Protein AF-A0A1G8QP72-F1 (afdb_monomer_lite)

Organism: NCBI:txid490829

Structure (mmCIF, N/CA/C/O backbone):
data_AF-A0A1G8QP72-F1
#
_entry.id   AF-A0A1G8QP72-F1
#
loop_
_atom_site.group_PDB
_atom_site.id
_atom_site.type_symbol
_atom_site.label_atom_id
_atom_site.label_alt_id
_atom_site.label_comp_id
_atom_site.label_asym_id
_atom_site.label_entity_id
_atom_site.label_seq_id
_atom_site.pdbx_PDB_ins_code
_atom_site.Cartn_x
_atom_site.Cartn_y
_atom_site.Cartn_z
_atom_site.occupancy
_atom_site.B_iso_or_equiv
_atom_site.auth_seq_id
_atom_site.auth_comp_id
_atom_site.auth_asym_id
_atom_site.auth_atom_id
_atom_si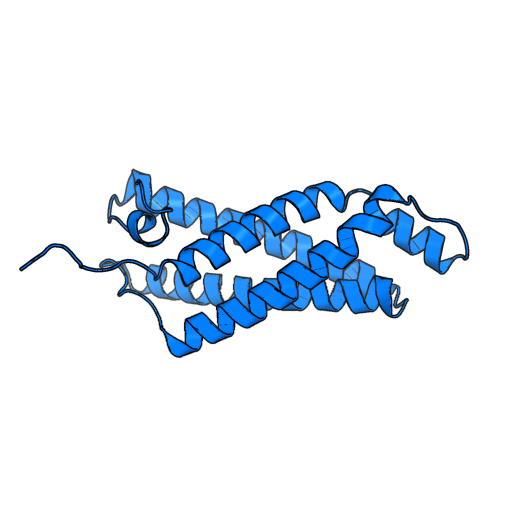te.pdbx_PDB_model_num
ATOM 1 N N . MET A 1 1 ? -20.040 7.796 32.291 1.00 39.28 1 MET A N 1
ATOM 2 C CA . MET A 1 1 ? -18.764 7.528 31.592 1.00 39.28 1 MET A CA 1
ATOM 3 C C . MET A 1 1 ? -18.986 7.891 30.136 1.00 39.28 1 MET A C 1
ATOM 5 O O . MET A 1 1 ? -19.910 7.345 29.547 1.00 39.28 1 MET A O 1
ATOM 9 N N . SER A 1 2 ? -18.280 8.897 29.614 1.00 37.59 2 SER A N 1
ATOM 10 C CA . SER A 1 2 ? -18.415 9.328 28.218 1.00 37.59 2 SER A CA 1
ATOM 11 C C . SER A 1 2 ? -18.098 8.160 27.281 1.00 37.59 2 SER A C 1
ATOM 13 O O . SER A 1 2 ? -17.205 7.361 27.559 1.00 37.59 2 SER A O 1
ATOM 15 N N . GLN A 1 3 ? -18.850 8.033 26.189 1.00 40.59 3 GLN A N 1
ATOM 16 C CA . GLN A 1 3 ? -18.599 7.052 25.130 1.00 40.59 3 GLN A CA 1
ATOM 17 C C . GLN A 1 3 ? -17.360 7.428 24.292 1.00 40.59 3 GLN A C 1
ATOM 19 O O . GLN A 1 3 ? -17.453 7.597 23.081 1.00 40.59 3 GLN A O 1
ATOM 24 N N . ASP A 1 4 ? -16.191 7.567 24.920 1.00 48.81 4 ASP A N 1
ATOM 25 C CA . ASP A 1 4 ? -14.913 7.799 24.223 1.00 48.81 4 ASP A CA 1
ATOM 26 C C . ASP A 1 4 ? -14.217 6.482 23.815 1.00 48.81 4 ASP A C 1
ATOM 28 O O . ASP A 1 4 ? -13.022 6.433 23.522 1.00 48.81 4 ASP A O 1
ATOM 32 N N . SER A 1 5 ? -14.948 5.368 23.799 1.00 53.72 5 SER A N 1
ATOM 33 C CA . SER A 1 5 ? -14.378 4.027 23.751 1.00 53.72 5 SER A CA 1
ATOM 34 C C . SER A 1 5 ? -14.164 3.497 22.319 1.00 53.72 5 SER A C 1
ATOM 36 O O . SER A 1 5 ? -15.096 3.109 21.621 1.00 53.72 5 SER A O 1
ATOM 38 N N . VAL A 1 6 ? -12.877 3.353 21.957 1.00 75.00 6 VAL A N 1
ATOM 39 C CA . VAL A 1 6 ? -12.301 2.463 20.915 1.00 75.00 6 VAL A CA 1
ATOM 40 C C . VAL A 1 6 ? -12.190 3.012 19.472 1.00 75.00 6 VAL A C 1
ATOM 42 O O . VAL A 1 6 ? -12.624 2.364 18.525 1.00 75.00 6 VAL A O 1
ATOM 45 N N . ARG A 1 7 ? -11.517 4.153 19.237 1.00 87.19 7 ARG A N 1
ATOM 46 C CA . ARG A 1 7 ? -11.108 4.601 17.876 1.00 87.19 7 ARG A CA 1
ATOM 47 C C . ARG A 1 7 ? -9.590 4.703 17.712 1.00 87.19 7 ARG A C 1
ATOM 49 O O . ARG A 1 7 ? -8.855 4.828 18.686 1.00 87.19 7 ARG A O 1
ATOM 56 N N . TYR A 1 8 ? -9.126 4.644 16.463 1.00 92.75 8 TYR A N 1
ATOM 57 C CA . TYR A 1 8 ? -7.747 4.994 16.114 1.00 92.75 8 TYR A CA 1
ATOM 58 C C . TYR A 1 8 ? -7.504 6.499 16.287 1.00 92.75 8 TYR A C 1
ATOM 60 O O . TYR A 1 8 ? -8.437 7.297 16.173 1.00 92.75 8 TYR A O 1
ATOM 68 N N . SER A 1 9 ? -6.248 6.902 16.511 1.00 93.69 9 SER A N 1
ATOM 69 C CA . SER A 1 9 ? -5.899 8.325 16.545 1.00 93.69 9 SER A CA 1
ATOM 70 C C . SER A 1 9 ? -6.121 8.983 15.179 1.00 93.69 9 SER A C 1
ATOM 72 O O . SER A 1 9 ? -6.019 8.332 14.133 1.00 93.69 9 SER A O 1
ATOM 74 N N . SER A 1 10 ? -6.372 10.297 15.158 1.00 93.50 10 SER A N 1
ATOM 75 C CA . SER A 1 10 ? -6.552 11.051 13.906 1.00 93.50 10 SER A CA 1
ATOM 76 C C . SER A 1 10 ? -5.370 10.878 12.948 1.00 93.50 10 SER A C 1
ATOM 78 O O . SER A 1 10 ? -5.573 10.771 11.741 1.00 93.50 10 SER A O 1
ATOM 80 N N . LEU A 1 11 ? -4.146 10.771 13.480 1.00 95.06 11 LEU A N 1
ATOM 81 C CA . LEU A 1 11 ? -2.945 10.496 12.692 1.00 95.06 11 LEU A CA 1
ATOM 82 C C . LEU A 1 11 ? -2.986 9.099 12.053 1.00 95.06 11 LEU A C 1
ATOM 84 O O . LEU A 1 11 ? -2.712 8.961 10.865 1.00 95.06 11 LEU A O 1
ATOM 88 N N . GLN A 1 12 ? -3.363 8.058 12.802 1.00 96.69 12 GLN A N 1
ATOM 89 C CA . GLN A 1 12 ? -3.482 6.692 12.273 1.00 96.69 12 GLN A CA 1
ATOM 90 C C . GLN A 1 12 ? -4.556 6.579 11.181 1.00 96.69 12 GLN A C 1
ATOM 92 O O . GLN A 1 12 ? -4.360 5.850 10.200 1.00 96.69 12 GLN A O 1
ATOM 97 N N . ILE A 1 13 ? -5.664 7.311 11.340 1.00 96.44 13 ILE A N 1
ATOM 98 C CA . ILE A 1 13 ? -6.747 7.413 10.354 1.00 96.44 13 ILE A CA 1
ATOM 99 C C . ILE A 1 13 ? -6.256 8.149 9.102 1.00 96.44 13 ILE A C 1
ATOM 101 O O . ILE A 1 13 ? -6.401 7.629 7.997 1.00 96.44 13 ILE A O 1
ATOM 105 N N . ALA A 1 14 ? -5.625 9.316 9.258 1.00 97.06 14 ALA A N 1
ATOM 106 C CA . ALA A 1 14 ? -5.096 10.094 8.139 1.00 97.06 14 ALA A CA 1
ATOM 107 C C . ALA A 1 14 ? -4.048 9.304 7.341 1.00 97.06 14 ALA A C 1
ATOM 109 O O . ALA A 1 14 ? -4.142 9.226 6.119 1.00 97.06 14 ALA A O 1
ATOM 110 N N . LEU A 1 15 ? -3.109 8.638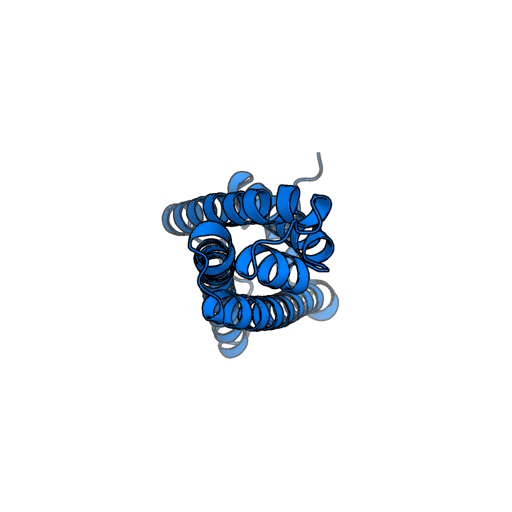 8.022 1.00 97.88 15 LEU A N 1
ATOM 111 C CA . LEU A 1 15 ? -2.118 7.772 7.378 1.00 97.88 15 LEU A CA 1
ATOM 112 C C . LEU A 1 15 ? -2.776 6.602 6.640 1.00 97.88 15 LEU A C 1
ATOM 114 O O . LEU A 1 15 ? -2.326 6.248 5.557 1.00 97.88 15 LEU A O 1
ATOM 118 N N . HIS A 1 16 ? -3.831 5.996 7.199 1.00 98.00 16 HIS A N 1
ATOM 119 C CA . HIS A 1 16 ? -4.543 4.894 6.540 1.00 98.00 16 HIS A CA 1
ATOM 120 C C . HIS A 1 16 ? -5.126 5.347 5.202 1.00 98.00 16 HIS A C 1
ATOM 122 O O . HIS A 1 16 ? -4.831 4.765 4.161 1.00 98.00 16 HIS A O 1
ATOM 128 N N . TRP A 1 17 ? -5.974 6.374 5.238 1.00 97.94 17 TRP A N 1
ATOM 129 C CA . TRP A 1 17 ? -6.683 6.843 4.052 1.00 97.94 17 TRP A CA 1
ATOM 130 C C . TRP A 1 17 ? -5.748 7.517 3.055 1.00 97.94 17 TRP A C 1
ATOM 132 O O . TRP A 1 17 ? -5.909 7.305 1.860 1.00 97.94 17 TRP A O 1
ATOM 142 N N . GLY A 1 18 ? -4.737 8.249 3.526 1.00 98.31 18 GLY A N 1
ATOM 143 C CA . GLY A 1 18 ? -3.712 8.837 2.669 1.00 98.31 18 GLY A CA 1
ATOM 144 C C . GLY A 1 18 ? -2.948 7.777 1.878 1.00 98.31 18 GLY A C 1
ATOM 145 O O . GLY A 1 18 ? -2.862 7.878 0.659 1.00 98.31 18 GLY A O 1
ATOM 146 N N . ILE A 1 19 ? -2.469 6.718 2.541 1.00 98.69 19 ILE A N 1
ATOM 147 C CA . ILE A 1 19 ? -1.788 5.606 1.859 1.00 98.69 19 ILE A CA 1
ATOM 148 C C . ILE A 1 19 ? -2.730 4.902 0.885 1.00 98.69 19 ILE A C 1
ATOM 150 O O . ILE A 1 19 ? -2.326 4.631 -0.238 1.00 98.69 19 ILE A O 1
ATOM 154 N N . PHE A 1 20 ? -3.976 4.629 1.284 1.00 98.38 20 PHE A N 1
ATOM 155 C CA . PHE A 1 20 ? -4.955 3.993 0.401 1.00 98.38 20 PHE A CA 1
ATOM 156 C C . PHE A 1 20 ? -5.209 4.817 -0.870 1.00 98.38 20 PHE A C 1
ATOM 158 O O . PHE A 1 20 ? -5.155 4.271 -1.968 1.00 98.38 20 PHE A O 1
ATOM 165 N N . LEU A 1 21 ? -5.442 6.125 -0.733 1.00 98.38 21 LEU A N 1
ATOM 166 C CA . LEU A 1 21 ? -5.696 7.012 -1.869 1.00 98.38 21 LEU A CA 1
ATOM 167 C C . LEU A 1 21 ? -4.468 7.141 -2.772 1.00 98.38 21 LEU A C 1
ATOM 169 O O . LEU A 1 21 ? -4.599 7.029 -3.988 1.00 98.38 21 LEU A O 1
ATOM 173 N N . LEU A 1 22 ? -3.277 7.318 -2.191 1.00 98.44 22 LEU A N 1
ATOM 174 C CA . LEU A 1 22 ? -2.033 7.359 -2.959 1.00 98.44 22 LEU A CA 1
ATOM 175 C C . LEU A 1 22 ? -1.792 6.041 -3.691 1.00 98.44 22 LEU A C 1
ATOM 177 O O . LEU A 1 22 ? -1.466 6.069 -4.870 1.00 98.44 22 LEU A O 1
ATOM 181 N N . PHE A 1 23 ? -1.991 4.899 -3.031 1.00 98.56 23 PHE A N 1
ATOM 182 C CA . PHE A 1 23 ? -1.857 3.587 -3.659 1.00 98.56 23 PHE A CA 1
ATOM 183 C C . PHE A 1 23 ? -2.841 3.420 -4.819 1.00 98.56 23 PHE A C 1
ATOM 185 O O . PHE A 1 23 ? -2.430 3.006 -5.897 1.00 98.56 23 PHE A O 1
ATOM 192 N N . ALA A 1 24 ? -4.113 3.781 -4.631 1.00 98.06 24 ALA A N 1
ATOM 193 C CA . ALA A 1 24 ? -5.132 3.679 -5.673 1.00 98.06 24 ALA A CA 1
ATOM 194 C C . ALA A 1 24 ? -4.783 4.532 -6.904 1.00 98.06 24 ALA A C 1
ATOM 196 O O . ALA A 1 24 ? -4.837 4.036 -8.028 1.00 98.06 24 ALA A O 1
ATOM 197 N N . VAL A 1 25 ? -4.363 5.785 -6.698 1.00 97.25 25 VAL A N 1
ATOM 198 C CA . VAL A 1 25 ? -3.903 6.660 -7.788 1.00 97.25 25 VAL A CA 1
ATOM 199 C C . VAL A 1 25 ? -2.651 6.084 -8.448 1.00 97.25 25 VAL A C 1
ATOM 201 O O . VAL A 1 25 ? -2.591 5.992 -9.671 1.00 97.25 25 VAL A O 1
ATOM 204 N N . ASN A 1 26 ? -1.670 5.645 -7.658 1.00 97.88 26 ASN A N 1
ATOM 205 C CA . ASN A 1 26 ? -0.408 5.128 -8.177 1.00 97.88 26 ASN A CA 1
ATOM 206 C C . ASN A 1 26 ? -0.580 3.835 -8.980 1.00 97.88 26 ASN A C 1
ATOM 208 O O . ASN A 1 26 ? 0.148 3.619 -9.943 1.00 97.88 26 ASN A O 1
ATOM 212 N N . TYR A 1 27 ? -1.539 2.992 -8.589 1.00 97.69 27 TYR A N 1
ATOM 213 C CA . TYR A 1 27 ? -1.910 1.782 -9.313 1.00 97.69 27 TYR A CA 1
ATOM 214 C C . TYR A 1 27 ? -2.503 2.119 -10.684 1.00 97.69 27 TYR A C 1
ATOM 216 O O . TYR A 1 27 ? -2.086 1.539 -11.680 1.00 97.69 27 TYR A O 1
ATOM 224 N N . VAL A 1 28 ? -3.395 3.110 -10.774 1.00 96.25 28 VAL A N 1
ATOM 225 C CA . VAL A 1 28 ? -3.943 3.560 -12.068 1.00 96.25 28 VAL A CA 1
ATOM 226 C C . VAL A 1 28 ? -2.848 4.158 -12.955 1.00 96.25 28 VAL A C 1
ATOM 228 O O . VAL A 1 28 ? -2.766 3.833 -14.134 1.00 96.25 28 VAL A O 1
ATOM 231 N N . VAL A 1 29 ? -1.973 4.988 -12.384 1.00 94.06 29 VAL A N 1
ATOM 232 C CA . VAL A 1 29 ? -0.856 5.620 -13.110 1.00 94.06 29 VAL A CA 1
ATOM 233 C C . VAL A 1 29 ? 0.230 4.610 -13.505 1.00 94.06 29 VAL A C 1
ATOM 235 O O . VAL A 1 29 ? 1.013 4.879 -14.409 1.00 94.06 29 VAL A O 1
ATOM 238 N N . SER A 1 30 ? 0.286 3.441 -12.861 1.00 94.44 30 SER A N 1
ATOM 239 C CA . SER A 1 30 ? 1.281 2.410 -13.177 1.00 94.44 30 SER A CA 1
ATOM 240 C C . SER A 1 30 ? 1.080 1.740 -14.538 1.00 94.44 30 SER A C 1
ATOM 242 O O . SER A 1 30 ? 1.983 1.031 -14.993 1.00 94.44 30 SER A O 1
ATOM 244 N N . ASP A 1 31 ? -0.064 1.951 -15.202 1.00 92.06 31 ASP A N 1
ATOM 245 C CA . ASP A 1 31 ? -0.290 1.385 -16.529 1.00 92.06 31 ASP A CA 1
ATOM 246 C C . ASP A 1 31 ? 0.816 1.824 -17.501 1.00 92.06 31 ASP A C 1
ATOM 248 O O . ASP A 1 31 ? 1.178 2.992 -17.605 1.00 92.06 31 ASP A O 1
ATOM 252 N N . GLY A 1 32 ? 1.404 0.852 -18.195 1.00 89.56 32 GLY A N 1
ATOM 253 C CA . GLY A 1 32 ? 2.528 1.083 -19.097 1.00 89.56 32 GLY A CA 1
ATOM 254 C C . GLY A 1 32 ? 3.913 1.170 -18.446 1.00 89.56 32 GLY A C 1
ATOM 255 O O . GLY A 1 32 ? 4.893 1.131 -19.193 1.00 89.56 32 GLY A O 1
ATOM 256 N N . MET A 1 33 ? 4.051 1.163 -17.112 1.00 94.38 33 MET A N 1
ATOM 257 C CA . MET A 1 33 ? 5.369 1.213 -16.450 1.00 94.38 33 MET A CA 1
ATOM 258 C C . MET A 1 33 ? 6.295 0.060 -16.854 1.00 94.38 33 MET A C 1
ATOM 260 O O . MET A 1 33 ? 7.497 0.265 -17.012 1.00 94.38 33 MET A O 1
ATOM 264 N N . GLY A 1 34 ? 5.759 -1.138 -17.102 1.00 92.94 34 GLY A N 1
ATOM 265 C CA . GLY A 1 34 ? 6.555 -2.262 -17.608 1.00 92.94 34 GLY A CA 1
ATOM 266 C C . GLY A 1 34 ? 7.132 -2.008 -19.008 1.00 92.94 34 GLY A C 1
ATOM 267 O O . GLY A 1 34 ? 8.271 -2.382 -19.287 1.00 92.94 34 GLY A O 1
ATOM 268 N N . ARG A 1 35 ? 6.382 -1.326 -19.890 1.00 93.31 35 ARG A N 1
ATOM 269 C CA . ARG A 1 35 ? 6.886 -0.892 -21.207 1.00 93.31 35 ARG A CA 1
ATOM 270 C C . ARG A 1 35 ? 7.927 0.212 -21.044 1.00 93.31 35 ARG A C 1
ATOM 272 O O . ARG A 1 35 ? 9.002 0.099 -21.619 1.00 93.31 35 ARG A O 1
ATOM 279 N N . ALA A 1 36 ? 7.636 1.212 -20.212 1.00 95.06 36 ALA A N 1
ATOM 280 C CA . ALA A 1 36 ? 8.546 2.313 -19.911 1.00 95.06 36 ALA A CA 1
ATOM 281 C C . ALA A 1 36 ? 9.895 1.813 -19.369 1.00 95.06 36 ALA A C 1
ATOM 283 O O . ALA A 1 36 ? 10.946 2.246 -19.834 1.00 95.06 36 ALA A O 1
ATOM 284 N N . LEU A 1 37 ? 9.888 0.853 -18.438 1.00 95.50 37 LEU A N 1
ATOM 285 C CA . LEU A 1 37 ? 11.114 0.258 -17.911 1.00 95.50 37 LEU A CA 1
ATOM 286 C C . LEU A 1 37 ? 11.923 -0.438 -19.011 1.00 95.50 37 LEU A C 1
ATOM 288 O O . LEU A 1 37 ? 13.127 -0.216 -19.094 1.00 95.50 37 LEU A O 1
ATOM 292 N N . ARG A 1 38 ? 11.286 -1.244 -19.874 1.00 95.12 38 ARG A N 1
ATOM 293 C CA . ARG A 1 38 ? 11.983 -1.902 -20.994 1.00 95.12 38 ARG A CA 1
ATOM 294 C C . ARG A 1 38 ? 12.629 -0.889 -21.932 1.00 95.12 38 ARG A C 1
ATOM 296 O O . ARG A 1 38 ? 13.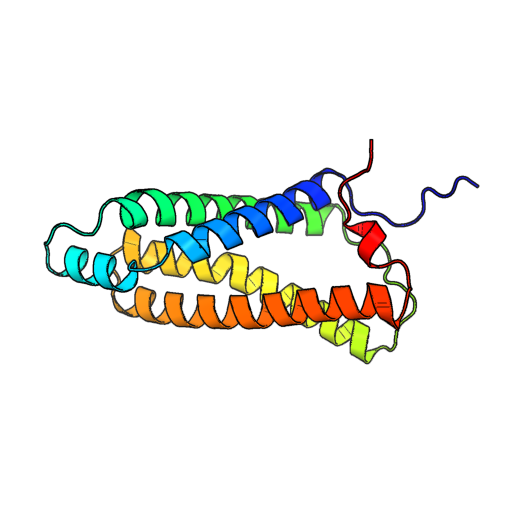826 -0.992 -22.173 1.00 95.12 38 ARG A O 1
ATOM 303 N N . THR A 1 39 ? 11.873 0.120 -22.366 1.00 95.75 39 THR A N 1
ATOM 304 C CA . THR A 1 39 ? 12.380 1.197 -23.226 1.00 95.75 39 THR A CA 1
ATOM 305 C C . THR A 1 39 ? 13.570 1.909 -22.589 1.00 95.75 39 THR A C 1
ATOM 307 O O . THR A 1 39 ? 14.597 2.071 -23.241 1.00 95.75 39 THR A O 1
ATOM 310 N N . LYS A 1 40 ? 13.481 2.254 -21.298 1.00 94.94 40 LYS A N 1
ATOM 311 C CA . LYS A 1 40 ? 14.583 2.875 -20.551 1.00 94.94 40 LYS A CA 1
ATOM 312 C C . LYS A 1 40 ? 15.834 1.987 -20.526 1.00 94.94 40 LYS A C 1
ATOM 314 O O . LYS A 1 40 ? 16.936 2.475 -20.750 1.00 94.94 40 LYS A O 1
ATOM 319 N N . LEU A 1 41 ? 15.678 0.694 -20.234 1.00 95.75 41 LEU A N 1
ATOM 320 C CA . LEU A 1 41 ? 16.798 -0.255 -20.163 1.00 95.75 41 LEU A CA 1
ATOM 321 C C . LEU A 1 41 ? 17.450 -0.513 -21.529 1.00 95.75 41 LEU A C 1
ATOM 323 O O . LEU A 1 41 ? 18.619 -0.877 -21.584 1.00 95.75 41 LEU A O 1
ATOM 327 N N . GLU A 1 42 ? 16.709 -0.317 -22.616 1.00 96.38 42 GLU A N 1
ATOM 328 C CA . GLU A 1 42 ? 17.195 -0.412 -23.997 1.00 96.38 42 GLU A CA 1
ATOM 329 C C . GLU A 1 42 ? 17.807 0.909 -24.507 1.00 96.38 42 GLU A C 1
ATOM 331 O O . GLU A 1 42 ? 18.246 0.982 -25.652 1.00 96.38 42 GLU A O 1
ATOM 336 N N . GLY A 1 43 ? 17.874 1.948 -23.663 1.00 94.94 43 GLY A N 1
ATOM 337 C CA . GLY A 1 43 ? 18.441 3.258 -24.001 1.00 94.94 43 GLY A CA 1
ATOM 338 C C . GLY A 1 43 ? 17.488 4.188 -24.757 1.00 94.94 43 GLY A C 1
ATOM 339 O O . GLY A 1 43 ? 17.926 5.208 -25.281 1.00 94.94 43 GLY A O 1
ATOM 340 N N . GLY A 1 44 ? 16.203 3.840 -24.837 1.00 94.19 44 GLY A N 1
ATOM 341 C CA . GLY A 1 44 ? 15.166 4.678 -25.430 1.00 94.19 44 GLY A CA 1
ATOM 342 C C . GLY A 1 44 ? 14.529 5.652 -24.436 1.00 94.19 44 GLY A C 1
ATOM 343 O O . GLY A 1 44 ? 14.731 5.571 -23.224 1.00 94.19 44 GLY A O 1
ATOM 344 N N . GLU A 1 45 ? 13.683 6.533 -24.967 1.00 93.00 45 GLU A N 1
ATOM 345 C CA . GLU A 1 45 ? 12.898 7.499 -24.193 1.00 93.00 45 GLU A CA 1
ATOM 346 C C . GLU A 1 45 ? 11.543 6.887 -23.779 1.00 93.00 45 GLU A C 1
ATOM 348 O O . GLU A 1 45 ? 10.708 6.612 -24.647 1.00 93.00 45 GLU A O 1
ATOM 353 N N . PRO A 1 46 ? 11.304 6.616 -22.481 1.00 92.06 46 PRO A N 1
ATOM 354 C CA . PRO A 1 46 ? 10.057 6.016 -22.010 1.00 92.06 46 PRO A CA 1
ATOM 355 C C . PRO A 1 46 ? 8.876 6.996 -22.052 1.00 92.06 46 PRO A C 1
ATOM 357 O O . PRO A 1 46 ? 9.063 8.212 -22.095 1.00 92.06 46 PRO A O 1
ATOM 360 N N . ASP A 1 47 ? 7.648 6.464 -21.948 1.00 84.75 47 ASP A N 1
ATOM 361 C CA . ASP A 1 47 ? 6.466 7.297 -21.691 1.00 84.75 47 ASP A CA 1
ATOM 362 C C . ASP A 1 47 ? 6.696 8.171 -20.454 1.00 84.75 47 ASP A C 1
ATOM 364 O O . ASP A 1 47 ? 6.909 7.669 -19.347 1.00 84.75 47 ASP A O 1
ATOM 368 N N . GLN A 1 48 ? 6.662 9.485 -20.656 1.00 87.56 48 GLN A N 1
ATOM 369 C CA . GLN A 1 48 ? 7.061 10.428 -19.624 1.00 87.56 48 GLN A CA 1
ATOM 370 C C . GLN A 1 48 ? 6.004 10.556 -18.532 1.00 87.56 48 GLN A C 1
ATOM 372 O O . GLN A 1 48 ? 6.364 10.774 -17.381 1.00 87.56 48 GLN A O 1
ATOM 377 N N . PHE A 1 49 ? 4.712 10.396 -18.834 1.00 91.00 49 PHE A N 1
ATOM 378 C CA . PHE A 1 49 ? 3.677 10.632 -17.828 1.00 91.00 49 PHE A CA 1
ATOM 379 C C . PHE A 1 49 ? 3.774 9.634 -16.667 1.00 91.00 49 PHE A C 1
ATOM 381 O O . PHE A 1 49 ? 3.951 10.042 -15.515 1.00 91.00 49 PHE A O 1
ATOM 388 N N . ALA A 1 50 ? 3.728 8.331 -16.958 1.00 90.50 50 ALA A N 1
ATOM 389 C CA . ALA A 1 50 ? 3.843 7.310 -15.920 1.00 90.50 50 ALA A CA 1
ATOM 390 C C . ALA A 1 50 ? 5.228 7.349 -15.249 1.00 90.50 50 ALA A C 1
ATOM 392 O O . ALA A 1 50 ? 5.322 7.331 -14.019 1.00 90.50 50 ALA A O 1
ATOM 393 N N . ALA A 1 51 ? 6.300 7.498 -16.037 1.00 91.88 51 ALA A N 1
ATOM 394 C CA . ALA A 1 51 ? 7.678 7.542 -15.546 1.00 91.88 51 ALA A CA 1
ATOM 395 C C . ALA A 1 51 ? 7.968 8.719 -14.598 1.00 91.88 51 ALA A C 1
ATOM 397 O O . ALA A 1 51 ? 8.796 8.587 -13.694 1.00 91.88 51 ALA A O 1
ATOM 398 N N . LEU A 1 52 ? 7.301 9.862 -14.788 1.00 92.25 52 LEU A N 1
ATOM 399 C CA . LEU A 1 52 ? 7.470 11.047 -13.944 1.00 92.25 52 LEU A CA 1
ATOM 400 C C . LEU A 1 52 ? 6.658 10.971 -12.649 1.00 92.25 52 LEU A C 1
ATOM 402 O O . LEU A 1 52 ? 7.101 11.487 -11.626 1.00 92.25 52 LEU A O 1
ATOM 406 N N . ILE A 1 53 ? 5.477 10.350 -12.675 1.00 95.44 53 ILE A N 1
ATOM 407 C CA . ILE A 1 53 ? 4.544 10.379 -11.541 1.00 95.44 53 ILE A CA 1
ATOM 408 C C . ILE A 1 53 ? 4.658 9.128 -10.666 1.00 95.44 53 ILE A C 1
ATOM 410 O O . ILE A 1 53 ? 4.672 9.238 -9.438 1.00 95.44 53 ILE A O 1
ATOM 414 N N . HIS A 1 54 ? 4.761 7.941 -11.267 1.00 96.81 54 HIS A N 1
ATOM 415 C CA . HIS A 1 54 ? 4.661 6.681 -10.534 1.00 96.81 54 HIS A CA 1
ATOM 416 C C . HIS A 1 54 ? 5.798 6.472 -9.510 1.00 96.81 54 HIS A C 1
ATOM 418 O O . HIS A 1 54 ? 5.502 6.198 -8.340 1.00 96.81 54 HIS A O 1
ATOM 424 N N . PRO A 1 55 ? 7.095 6.635 -9.857 1.00 96.75 55 PRO A N 1
ATOM 425 C CA . PRO A 1 55 ? 8.171 6.390 -8.894 1.00 96.75 55 PRO A CA 1
ATOM 426 C C . PRO A 1 55 ? 8.157 7.343 -7.680 1.00 96.75 55 PRO A C 1
ATOM 428 O O . PRO A 1 55 ? 8.264 6.848 -6.553 1.00 96.75 55 PRO A O 1
ATOM 431 N N . PRO A 1 56 ? 7.970 8.676 -7.831 1.00 97.25 56 PRO A N 1
ATOM 432 C CA . PRO A 1 56 ? 7.872 9.575 -6.679 1.00 97.25 56 PRO A CA 1
ATOM 433 C C . PRO A 1 56 ? 6.679 9.278 -5.763 1.00 97.25 56 PRO A C 1
ATOM 435 O O . PRO A 1 56 ? 6.823 9.317 -4.539 1.00 97.25 56 PRO A O 1
ATOM 438 N N . VAL A 1 57 ? 5.512 8.938 -6.324 1.00 98.25 57 VAL A N 1
ATOM 439 C CA . VAL A 1 57 ? 4.336 8.564 -5.521 1.00 98.25 57 VAL A CA 1
ATOM 440 C C . VAL A 1 57 ? 4.578 7.237 -4.792 1.00 98.25 57 VAL A C 1
ATOM 442 O O . VAL A 1 57 ? 4.258 7.126 -3.607 1.00 98.25 57 VAL A O 1
ATOM 445 N N . GLY A 1 58 ? 5.215 6.258 -5.440 1.00 98.12 58 GLY A N 1
ATOM 446 C CA . GLY A 1 58 ? 5.652 5.013 -4.801 1.00 98.12 58 GLY A CA 1
ATOM 447 C C . GLY A 1 58 ? 6.600 5.246 -3.616 1.00 98.12 58 GLY A C 1
ATOM 448 O O . GLY A 1 58 ? 6.423 4.651 -2.551 1.00 98.12 58 GLY A O 1
ATOM 449 N N . LEU A 1 59 ? 7.558 6.168 -3.754 1.00 98.31 59 LEU A N 1
ATOM 450 C CA . LEU A 1 59 ? 8.459 6.561 -2.666 1.00 98.31 59 LEU A CA 1
ATOM 451 C C . LEU A 1 59 ? 7.710 7.250 -1.513 1.00 98.31 59 LEU A C 1
ATOM 453 O O . LEU A 1 59 ? 7.981 6.968 -0.344 1.00 98.31 59 LEU A O 1
ATOM 457 N N . ALA A 1 60 ? 6.737 8.111 -1.822 1.00 98.56 60 ALA A N 1
ATOM 458 C CA . ALA A 1 60 ? 5.889 8.736 -0.810 1.00 98.56 60 ALA A CA 1
ATOM 459 C C . ALA A 1 60 ? 5.073 7.690 -0.030 1.00 98.56 60 ALA A C 1
ATOM 461 O O . ALA A 1 60 ? 4.997 7.762 1.198 1.00 98.56 60 ALA A O 1
ATOM 462 N N . ILE A 1 61 ? 4.518 6.681 -0.712 1.00 98.69 61 ILE A N 1
ATOM 463 C CA . ILE A 1 61 ? 3.820 5.557 -0.068 1.00 98.69 61 ILE A CA 1
ATOM 464 C C . ILE A 1 61 ? 4.760 4.813 0.885 1.00 98.69 61 ILE A C 1
ATOM 466 O O . ILE A 1 61 ? 4.366 4.557 2.022 1.00 98.69 61 ILE A O 1
ATOM 470 N N . LEU A 1 62 ? 5.998 4.516 0.473 1.00 98.69 62 LEU A N 1
ATOM 471 C CA . LEU A 1 62 ? 6.989 3.862 1.334 1.00 98.69 62 LEU A CA 1
ATOM 472 C C . LEU A 1 62 ? 7.277 4.686 2.596 1.00 98.69 62 LEU A C 1
ATOM 474 O O . LEU A 1 62 ? 7.226 4.155 3.706 1.00 98.69 62 LEU A O 1
ATOM 478 N N . ALA A 1 63 ? 7.528 5.988 2.445 1.00 98.69 63 ALA A N 1
ATOM 479 C CA . ALA A 1 63 ? 7.789 6.878 3.574 1.00 98.69 63 ALA A CA 1
ATOM 480 C C . ALA A 1 63 ? 6.604 6.910 4.556 1.00 98.69 63 ALA A C 1
ATOM 482 O O . ALA A 1 63 ? 6.778 6.730 5.765 1.00 98.69 63 ALA A O 1
ATOM 483 N N . LEU A 1 64 ? 5.381 7.065 4.042 1.00 98.69 64 LEU A N 1
ATOM 484 C CA . LEU A 1 64 ? 4.170 7.053 4.862 1.00 98.69 64 LEU A CA 1
ATOM 485 C C . LEU A 1 64 ? 3.910 5.684 5.497 1.00 98.69 64 LEU A C 1
ATOM 487 O O . LEU A 1 64 ? 3.435 5.632 6.631 1.00 98.69 64 LEU A O 1
ATOM 491 N N . ALA A 1 65 ? 4.235 4.582 4.820 1.00 98.44 65 ALA A N 1
ATOM 492 C CA . ALA A 1 65 ? 4.123 3.234 5.366 1.00 98.44 65 ALA A CA 1
ATOM 493 C C . ALA A 1 65 ? 5.082 3.028 6.547 1.00 98.44 65 ALA A C 1
ATOM 495 O O . ALA A 1 65 ? 4.658 2.522 7.586 1.00 98.44 65 ALA A O 1
ATOM 496 N N . VAL A 1 66 ? 6.332 3.491 6.443 1.00 98.56 66 VAL A N 1
ATOM 497 C CA . VAL A 1 66 ? 7.297 3.464 7.556 1.00 98.56 66 VAL A CA 1
ATOM 498 C C . VAL A 1 66 ? 6.784 4.289 8.736 1.00 98.56 66 VAL A C 1
ATOM 500 O O . VAL A 1 66 ? 6.754 3.791 9.865 1.00 98.56 66 VAL A O 1
ATOM 503 N N . ILE A 1 67 ? 6.293 5.509 8.487 1.00 98.56 67 ILE A N 1
ATOM 504 C CA . ILE A 1 67 ? 5.680 6.348 9.529 1.00 98.56 67 ILE A CA 1
ATOM 505 C C . ILE A 1 67 ? 4.482 5.627 10.158 1.00 98.56 67 ILE A C 1
ATOM 507 O O . ILE A 1 67 ? 4.363 5.568 11.381 1.00 98.56 67 ILE A O 1
ATOM 511 N N . ARG A 1 68 ? 3.606 5.026 9.347 1.00 98.12 68 ARG A N 1
ATOM 512 C CA . ARG A 1 68 ? 2.440 4.265 9.812 1.00 98.12 68 ARG A CA 1
ATOM 513 C C . ARG A 1 68 ? 2.840 3.095 10.700 1.00 98.12 68 ARG A C 1
ATOM 515 O O . ARG A 1 68 ? 2.216 2.913 11.743 1.00 98.12 68 ARG A O 1
ATOM 522 N N . ILE A 1 69 ? 3.851 2.321 10.311 1.00 98.19 69 ILE A N 1
ATOM 523 C CA . ILE A 1 69 ? 4.366 1.199 11.102 1.00 98.19 69 ILE A CA 1
ATOM 524 C C . ILE A 1 69 ? 4.919 1.720 12.429 1.00 98.19 69 ILE A C 1
ATOM 526 O O . ILE A 1 69 ? 4.538 1.214 13.481 1.00 98.19 6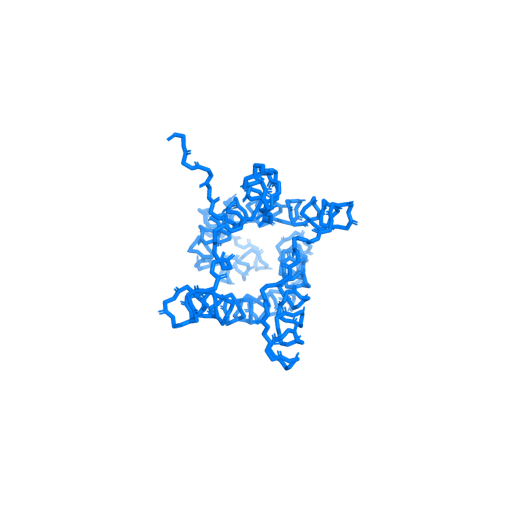9 ILE A O 1
ATOM 5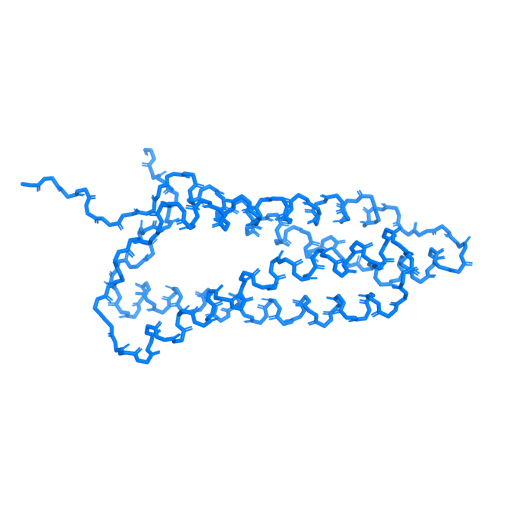30 N N . PHE A 1 70 ? 5.726 2.781 12.414 1.00 98.38 70 PHE A N 1
ATOM 531 C CA . PHE A 1 70 ? 6.259 3.379 13.638 1.00 98.38 70 PHE A CA 1
ATOM 532 C C . PHE A 1 70 ? 5.149 3.873 14.577 1.00 98.38 70 PHE A C 1
ATOM 534 O O . PHE A 1 70 ? 5.133 3.533 15.761 1.00 98.38 70 PHE A O 1
ATOM 541 N N . VAL A 1 71 ? 4.167 4.610 14.051 1.00 97.94 71 VAL A N 1
ATOM 542 C CA . VAL A 1 71 ? 3.002 5.080 14.816 1.00 97.94 71 VAL A CA 1
ATOM 543 C C . VAL A 1 71 ? 2.206 3.899 15.369 1.00 97.94 71 VAL A C 1
ATOM 545 O O . VAL A 1 71 ? 1.792 3.928 16.525 1.00 97.94 71 VAL A O 1
ATOM 548 N N . ARG A 1 72 ? 2.017 2.832 14.586 1.00 96.56 72 ARG A N 1
ATOM 549 C CA . ARG A 1 72 ? 1.341 1.610 15.031 1.00 96.56 72 ARG A CA 1
ATOM 550 C C . ARG A 1 72 ? 2.091 0.916 16.167 1.00 96.56 72 ARG A C 1
ATOM 552 O O . ARG A 1 72 ? 1.448 0.473 17.112 1.00 96.56 72 ARG A O 1
ATOM 559 N N . LEU A 1 73 ? 3.414 0.832 16.095 1.00 96.69 73 LEU A N 1
ATOM 560 C CA . LEU A 1 73 ? 4.232 0.233 17.150 1.00 96.69 73 LEU A CA 1
ATOM 561 C C . LEU A 1 73 ? 4.205 1.067 18.440 1.00 96.69 73 LEU A C 1
ATOM 563 O O . LEU A 1 73 ? 4.222 0.503 19.527 1.00 96.69 73 LEU A O 1
ATOM 567 N N . ARG A 1 74 ? 4.119 2.400 18.330 1.00 97.19 74 ARG A N 1
ATOM 568 C CA . ARG A 1 74 ? 4.072 3.320 19.481 1.00 97.19 74 ARG A CA 1
ATOM 569 C C . ARG A 1 74 ? 2.692 3.438 20.128 1.00 97.19 74 ARG A C 1
ATOM 571 O O . ARG A 1 74 ? 2.606 3.500 21.346 1.00 97.19 74 ARG A O 1
ATOM 578 N N . GLN A 1 75 ? 1.632 3.519 19.325 1.00 94.69 75 GLN A N 1
ATOM 579 C CA . GLN A 1 75 ? 0.263 3.797 19.790 1.00 94.69 75 GLN A CA 1
ATOM 580 C C . GLN A 1 75 ? -0.614 2.541 19.875 1.00 94.69 75 GLN A C 1
ATOM 582 O O . GLN A 1 75 ? -1.698 2.581 20.448 1.00 94.69 75 GLN A O 1
ATOM 587 N N . GLY A 1 76 ? -0.178 1.422 19.295 1.00 93.12 76 GLY A N 1
ATOM 588 C CA . GLY A 1 76 ? -0.902 0.159 19.347 1.00 93.12 76 GLY A CA 1
ATOM 589 C C . GLY A 1 76 ? -2.206 0.141 18.542 1.00 93.12 76 GLY A C 1
ATOM 590 O O . GLY A 1 76 ? -2.365 0.808 17.509 1.00 93.12 76 GLY A O 1
ATOM 591 N N . ALA A 1 77 ? -3.119 -0.724 18.985 1.00 90.94 77 ALA A N 1
ATOM 592 C CA . ALA A 1 77 ? -4.419 -0.986 18.381 1.00 90.94 77 ALA A CA 1
ATOM 593 C C . ALA A 1 77 ? -5.549 -0.758 19.372 1.00 90.94 77 ALA A C 1
ATOM 595 O O . ALA A 1 77 ? -5.441 -1.248 20.492 1.00 90.94 77 ALA A O 1
ATOM 596 N N . PRO A 1 78 ? -6.670 -0.164 18.938 1.00 88.81 78 PRO A N 1
ATOM 597 C CA . PRO A 1 78 ? -7.918 -0.301 19.668 1.00 88.81 78 PRO A CA 1
ATOM 598 C C . PRO A 1 78 ? -8.317 -1.787 19.774 1.00 88.81 78 PRO A C 1
ATOM 600 O O . PRO A 1 78 ? -8.147 -2.550 18.815 1.00 88.81 78 PRO A O 1
ATOM 603 N N . GLU A 1 79 ? -8.860 -2.194 20.920 1.00 86.44 79 GLU A N 1
ATOM 604 C CA . GLU A 1 79 ? -9.238 -3.582 21.232 1.00 86.44 79 GLU A CA 1
ATOM 605 C C . GLU A 1 79 ? -10.271 -4.142 20.260 1.00 86.44 79 GLU A C 1
ATOM 607 O O . GLU A 1 79 ? -11.331 -3.549 20.105 1.00 86.44 79 GLU A O 1
ATOM 612 N N . LEU A 1 80 ? -10.004 -5.273 19.600 1.00 85.50 80 LEU A N 1
ATOM 613 C CA . LEU A 1 80 ? -10.907 -5.864 18.598 1.00 85.50 80 LEU A CA 1
ATOM 614 C C . LEU A 1 80 ? -12.317 -6.143 19.162 1.00 85.50 80 LEU A C 1
ATOM 616 O O . LEU A 1 80 ? -12.428 -6.518 20.328 1.00 85.50 80 LEU A O 1
ATOM 620 N N . PRO A 1 81 ? -13.389 -6.004 18.355 1.00 85.69 81 PRO A N 1
ATOM 621 C CA . PRO A 1 81 ? -14.707 -6.487 18.754 1.00 85.69 81 PRO A CA 1
ATOM 622 C C . PRO A 1 81 ? -14.661 -7.991 19.080 1.00 85.69 81 PRO A C 1
ATOM 624 O O . PRO A 1 81 ? -13.823 -8.709 18.518 1.00 85.69 81 PRO A O 1
ATOM 627 N N . PRO A 1 82 ? -15.555 -8.497 19.948 1.00 85.88 82 PRO A N 1
ATOM 628 C CA . PRO A 1 82 ? -15.659 -9.926 20.213 1.00 85.88 82 PRO A CA 1
ATOM 629 C C . PRO A 1 82 ? -15.873 -10.713 18.912 1.00 85.88 82 PRO A C 1
ATOM 631 O O . PRO A 1 82 ? -16.867 -10.531 18.214 1.00 85.88 82 PRO A O 1
ATOM 634 N N . ALA A 1 83 ? -14.931 -11.594 18.577 1.00 87.31 83 ALA A N 1
ATOM 635 C CA . ALA A 1 83 ? -14.958 -12.400 17.360 1.00 87.31 83 ALA A CA 1
ATOM 636 C C . ALA A 1 83 ? -14.330 -13.777 17.602 1.00 87.31 83 ALA A C 1
ATOM 638 O O . ALA A 1 83 ? -13.591 -13.986 18.568 1.00 87.31 83 ALA A O 1
ATOM 639 N N . LYS A 1 84 ? -14.605 -14.729 16.699 1.00 91.50 84 LYS A N 1
ATOM 640 C CA . LYS A 1 84 ? -14.016 -16.075 16.761 1.00 91.50 84 LYS A CA 1
ATOM 641 C C . LYS A 1 84 ? -12.478 -15.988 16.701 1.00 91.50 84 LYS A C 1
ATOM 643 O O . LYS A 1 84 ? -11.960 -15.198 15.907 1.00 91.50 84 LYS A O 1
ATOM 648 N N . PRO A 1 85 ? -11.728 -16.835 17.436 1.00 93.19 85 PRO A N 1
ATOM 649 C CA . PRO A 1 85 ? -10.261 -16.790 17.449 1.00 93.19 85 PRO A CA 1
ATOM 650 C C . PRO A 1 85 ? -9.621 -16.840 16.056 1.00 93.19 85 PRO A C 1
ATOM 652 O O . PRO A 1 85 ? -8.693 -16.081 15.780 1.00 93.19 85 PRO A O 1
ATOM 655 N N . LEU A 1 86 ? -10.172 -17.663 15.155 1.00 93.81 86 LEU A N 1
ATOM 656 C CA . LEU A 1 86 ? -9.702 -17.777 13.774 1.00 93.81 86 LEU A CA 1
ATOM 657 C C . LEU A 1 86 ? -9.819 -16.452 13.003 1.00 93.81 86 LEU A C 1
ATOM 659 O O . LEU A 1 86 ? -8.889 -16.072 12.301 1.00 93.81 86 LEU A O 1
ATOM 663 N N . MET A 1 87 ? -10.920 -15.712 13.163 1.00 93.44 87 MET A N 1
ATOM 664 C CA . MET A 1 87 ? -11.093 -14.412 12.501 1.00 93.44 87 MET A CA 1
ATOM 665 C C . MET A 1 87 ? -10.039 -13.407 12.973 1.00 93.44 87 MET A C 1
ATOM 667 O O . MET A 1 87 ? -9.445 -12.702 12.161 1.00 93.44 87 MET A O 1
ATOM 671 N N . ASN A 1 88 ? -9.746 -13.396 14.277 1.00 91.88 88 ASN A N 1
ATOM 672 C CA . ASN A 1 88 ? -8.701 -12.545 14.845 1.00 91.88 88 ASN A CA 1
ATOM 673 C C . ASN A 1 88 ? -7.307 -12.920 14.322 1.00 91.88 88 ASN A C 1
ATOM 675 O O . ASN A 1 88 ? -6.490 -12.036 14.065 1.00 91.88 88 ASN A O 1
ATOM 679 N N . GLN A 1 89 ? -7.022 -14.213 14.152 1.00 94.25 89 GLN A N 1
ATOM 680 C CA . GLN A 1 89 ? -5.763 -14.683 13.570 1.00 94.25 89 GLN A CA 1
ATOM 681 C C . GLN A 1 89 ? -5.630 -14.272 12.101 1.00 94.25 89 GLN A C 1
ATOM 683 O O . GLN A 1 89 ? -4.620 -13.674 11.732 1.00 94.25 89 GLN A O 1
ATOM 688 N N . VAL A 1 90 ? -6.663 -14.507 11.286 1.00 94.81 90 VAL A N 1
ATOM 689 C CA . VAL A 1 90 ? -6.685 -14.111 9.869 1.00 94.81 90 VAL A CA 1
ATOM 690 C C . VAL A 1 90 ? -6.537 -12.597 9.727 1.00 94.81 90 VAL A C 1
ATOM 692 O O . VAL A 1 90 ? -5.745 -12.139 8.909 1.00 94.81 90 VAL A O 1
ATOM 695 N N . ALA A 1 91 ? -7.206 -11.807 10.571 1.00 93.75 91 ALA A N 1
ATOM 696 C CA . ALA A 1 91 ? -7.046 -10.357 10.577 1.00 93.75 91 ALA A CA 1
ATOM 697 C C . ALA A 1 91 ? -5.599 -9.942 10.885 1.00 93.75 91 ALA A C 1
ATOM 699 O O . ALA A 1 91 ? -5.055 -9.072 10.207 1.00 93.75 91 ALA A O 1
ATOM 700 N N . LYS A 1 92 ? -4.940 -10.555 11.878 1.00 94.19 92 LYS A N 1
ATOM 701 C CA . LYS A 1 92 ? -3.531 -10.262 12.201 1.00 94.19 92 LYS A CA 1
ATOM 702 C C . LYS A 1 92 ? -2.596 -10.608 11.040 1.00 94.19 92 LYS A C 1
ATOM 704 O O . LYS A 1 92 ? -1.759 -9.779 10.688 1.00 94.19 92 LYS A O 1
ATOM 709 N N . LEU A 1 93 ? -2.764 -11.785 10.434 1.00 96.94 93 LEU A N 1
ATOM 710 C CA . LEU A 1 93 ? -1.968 -12.218 9.281 1.00 96.94 93 LEU A CA 1
ATOM 711 C C . LEU A 1 93 ? -2.193 -11.316 8.065 1.00 96.94 93 LEU A C 1
ATOM 713 O O . LEU A 1 93 ? -1.226 -10.915 7.426 1.00 96.94 93 LEU A O 1
ATOM 717 N N . GLY A 1 94 ? -3.439 -10.924 7.794 1.00 97.69 94 GLY A N 1
ATOM 718 C CA . GLY A 1 94 ? -3.767 -9.986 6.722 1.00 97.69 94 GLY A CA 1
ATOM 719 C C . GLY A 1 94 ? -3.092 -8.626 6.912 1.00 97.69 94 GLY A C 1
ATOM 720 O O . GLY A 1 94 ? -2.483 -8.109 5.982 1.00 97.69 94 GLY A O 1
ATOM 721 N N . HIS A 1 95 ? -3.113 -8.067 8.127 1.00 96.94 95 HIS A N 1
ATOM 722 C CA . HIS A 1 95 ? -2.392 -6.819 8.408 1.00 96.94 95 HIS A CA 1
ATOM 723 C C . HIS A 1 95 ? -0.873 -6.978 8.273 1.00 96.94 95 HIS A C 1
ATOM 725 O O . HIS A 1 95 ? -0.226 -6.079 7.742 1.00 96.94 95 HIS A O 1
ATOM 731 N N . LEU A 1 96 ? -0.298 -8.098 8.729 1.00 97.81 96 LEU A N 1
ATOM 732 C CA . LEU A 1 96 ? 1.129 -8.375 8.553 1.00 97.81 96 LEU A CA 1
ATOM 733 C C . LEU A 1 96 ? 1.497 -8.436 7.065 1.00 97.81 96 LEU A C 1
ATOM 735 O O . LEU A 1 96 ? 2.442 -7.769 6.651 1.00 97.81 96 LEU A O 1
ATOM 739 N N . ALA A 1 97 ? 0.722 -9.169 6.263 1.00 98.50 97 ALA A N 1
ATOM 740 C CA . ALA A 1 97 ? 0.911 -9.253 4.820 1.00 98.50 97 ALA A CA 1
ATOM 741 C C . ALA A 1 97 ? 0.838 -7.866 4.164 1.00 98.50 97 ALA A C 1
ATOM 743 O O . ALA A 1 97 ? 1.731 -7.508 3.402 1.00 98.50 97 ALA A O 1
ATOM 744 N N . LEU A 1 98 ? -0.159 -7.047 4.517 1.00 98.50 98 LEU A N 1
ATOM 745 C CA . LEU A 1 98 ? -0.275 -5.676 4.013 1.00 98.50 98 LEU A CA 1
ATOM 746 C C . LEU A 1 98 ? 0.933 -4.809 4.384 1.00 98.50 98 LEU A C 1
ATOM 748 O O . LEU A 1 98 ? 1.407 -4.060 3.538 1.00 98.50 98 LEU A O 1
ATOM 752 N N . TYR A 1 99 ? 1.459 -4.904 5.609 1.00 98.31 99 TYR A N 1
ATOM 753 C CA . TYR A 1 99 ? 2.656 -4.146 5.990 1.00 98.31 99 TYR A CA 1
ATOM 754 C C . TYR A 1 99 ? 3.896 -4.580 5.211 1.00 98.31 99 TYR A C 1
ATOM 756 O O . TYR A 1 99 ? 4.644 -3.722 4.749 1.00 98.31 99 TYR A O 1
ATOM 764 N N . LEU A 1 100 ? 4.099 -5.889 5.037 1.00 98.62 100 LEU A N 1
ATOM 765 C CA . LEU A 1 100 ? 5.208 -6.409 4.239 1.00 98.62 100 LEU A CA 1
ATOM 766 C C . LEU A 1 100 ? 5.092 -5.953 2.779 1.00 98.62 100 LEU A C 1
ATOM 768 O O . LEU A 1 100 ? 6.069 -5.472 2.213 1.00 98.62 100 LEU A O 1
ATOM 772 N N . LEU A 1 101 ? 3.897 -6.028 2.192 1.00 98.75 101 LEU A N 1
ATOM 773 C CA . LEU A 1 101 ? 3.647 -5.640 0.801 1.00 98.75 101 LEU A CA 1
ATOM 774 C C . LEU A 1 101 ? 3.780 -4.129 0.578 1.00 98.75 101 LEU A C 1
ATOM 776 O O . LEU A 1 101 ? 4.397 -3.719 -0.401 1.00 98.75 101 LEU A O 1
ATOM 780 N N . LEU A 1 102 ? 3.296 -3.298 1.509 1.00 98.06 102 LEU A N 1
ATOM 781 C CA . LEU A 1 102 ? 3.453 -1.837 1.457 1.00 98.06 102 LEU A CA 1
ATOM 782 C C . LEU A 1 102 ? 4.920 -1.383 1.453 1.00 98.06 102 LEU A C 1
ATOM 784 O O . LEU A 1 102 ? 5.201 -0.267 1.024 1.00 98.06 102 LEU A O 1
ATOM 788 N N . VAL A 1 103 ? 5.844 -2.225 1.924 1.00 98.62 103 VAL A N 1
ATOM 789 C CA . VAL A 1 103 ? 7.288 -1.962 1.899 1.00 98.62 103 VAL A CA 1
ATOM 790 C C . VAL A 1 103 ? 7.955 -2.641 0.700 1.00 98.62 103 VAL A C 1
ATOM 792 O O . VAL A 1 103 ? 8.710 -2.002 -0.030 1.00 98.62 103 VAL A O 1
ATOM 795 N N . ALA A 1 104 ? 7.663 -3.919 0.452 1.00 98.75 104 ALA A N 1
ATOM 796 C CA . ALA A 1 104 ? 8.310 -4.706 -0.597 1.00 98.75 104 ALA A CA 1
ATOM 797 C C . ALA A 1 104 ? 7.998 -4.200 -2.017 1.00 98.75 104 ALA A C 1
ATOM 799 O O . ALA A 1 104 ? 8.886 -4.174 -2.872 1.00 98.75 104 ALA A O 1
ATOM 800 N 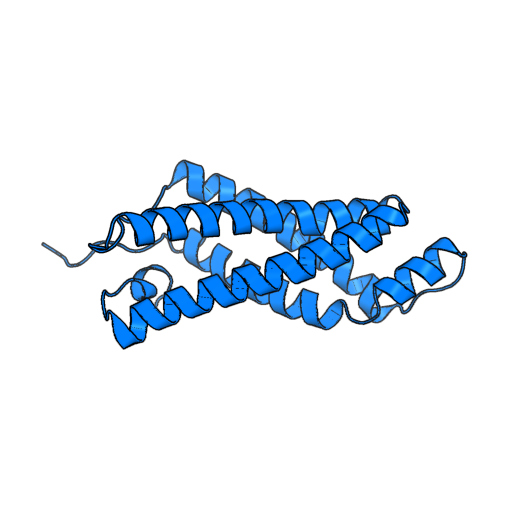N . VAL A 1 105 ? 6.762 -3.758 -2.271 1.00 98.69 105 VAL A N 1
ATOM 801 C CA . VAL A 1 105 ? 6.352 -3.202 -3.571 1.00 98.69 105 VAL A CA 1
ATOM 802 C C . VAL A 1 105 ? 7.199 -1.972 -3.939 1.00 98.69 105 VAL A C 1
ATOM 804 O O . VAL A 1 105 ? 7.910 -2.023 -4.939 1.00 98.69 105 VAL A O 1
ATOM 807 N N . PRO A 1 106 ? 7.231 -0.874 -3.165 1.00 98.31 106 PRO A N 1
ATOM 808 C CA . PRO A 1 106 ? 8.035 0.285 -3.553 1.00 98.31 106 PRO A CA 1
ATOM 809 C C . PRO A 1 106 ? 9.546 0.011 -3.544 1.00 98.31 106 PRO A C 1
ATOM 811 O O . PRO A 1 106 ? 10.248 0.561 -4.388 1.00 98.31 106 PRO A O 1
ATOM 814 N N . LEU A 1 107 ? 10.066 -0.866 -2.674 1.00 98.69 107 LEU A N 1
ATOM 815 C CA . LEU A 1 107 ? 11.488 -1.242 -2.709 1.00 98.69 107 LEU A CA 1
ATOM 816 C C . LEU A 1 107 ? 11.875 -1.977 -4.000 1.00 98.69 107 LEU A C 1
ATOM 818 O O . LEU A 1 107 ? 12.899 -1.652 -4.599 1.00 98.69 107 LEU A O 1
ATOM 822 N N . SER A 1 108 ? 11.051 -2.922 -4.463 1.00 98.69 108 SER A N 1
ATOM 823 C CA . SER A 1 108 ? 11.269 -3.581 -5.761 1.00 98.69 108 SER A CA 1
ATOM 824 C C . SER A 1 108 ? 11.140 -2.597 -6.930 1.00 98.69 108 SER A C 1
ATOM 826 O O . SER A 1 108 ? 11.934 -2.661 -7.863 1.00 98.69 108 SER A O 1
ATOM 828 N N . GLY A 1 109 ? 10.238 -1.613 -6.841 1.00 98.19 109 GLY A N 1
ATOM 829 C CA . GLY A 1 109 ? 10.118 -0.537 -7.831 1.00 98.19 109 GLY A CA 1
ATOM 830 C C . GLY A 1 109 ? 11.352 0.373 -7.879 1.00 98.19 109 GLY A C 1
ATOM 831 O O . GLY A 1 109 ? 11.820 0.723 -8.960 1.00 98.19 109 GLY A O 1
ATOM 832 N N . ILE A 1 110 ? 11.939 0.704 -6.723 1.00 98.38 110 ILE A N 1
ATOM 833 C CA . ILE A 1 110 ? 13.211 1.441 -6.630 1.00 98.38 110 ILE A CA 1
ATOM 834 C C . ILE A 1 110 ? 14.353 0.626 -7.244 1.00 98.38 110 ILE A C 1
ATOM 836 O O . ILE A 1 110 ? 15.152 1.175 -7.999 1.00 98.38 110 ILE A O 1
ATOM 840 N N . ALA A 1 111 ? 14.427 -0.677 -6.970 1.00 98.56 111 ALA A N 1
ATOM 841 C CA . ALA A 1 111 ? 15.429 -1.549 -7.578 1.00 98.56 111 ALA A CA 1
ATOM 842 C C . ALA A 1 111 ? 15.269 -1.627 -9.109 1.00 98.56 111 ALA A C 1
ATOM 844 O O . ALA A 1 111 ? 16.250 -1.516 -9.844 1.00 98.56 111 ALA A O 1
ATOM 845 N N . ALA A 1 112 ? 14.035 -1.736 -9.599 1.00 98.06 112 ALA A N 1
ATOM 846 C CA . ALA A 1 112 ? 13.748 -1.796 -11.026 1.00 98.06 112 ALA A CA 1
ATOM 847 C C . ALA A 1 112 ? 14.049 -0.467 -11.734 1.00 98.06 112 ALA A C 1
ATOM 849 O O . ALA A 1 112 ? 14.876 -0.399 -12.642 1.00 98.06 112 ALA A O 1
ATOM 850 N N . TRP A 1 113 ? 13.404 0.614 -11.296 1.00 96.81 113 TRP A N 1
ATOM 851 C CA . TRP A 1 113 ? 13.472 1.914 -11.956 1.00 96.81 113 TRP A CA 1
ATOM 852 C C . TRP A 1 113 ? 14.710 2.719 -11.568 1.00 96.81 113 TRP A C 1
ATOM 854 O O . TRP A 1 113 ? 15.345 3.318 -12.432 1.00 96.81 113 TRP A O 1
ATOM 864 N N . GLY A 1 114 ? 15.055 2.762 -10.284 1.00 95.81 114 GLY A N 1
ATOM 865 C CA . GLY A 1 114 ? 16.173 3.553 -9.767 1.00 95.81 114 GLY A CA 1
ATOM 866 C C . GLY A 1 114 ? 17.529 2.907 -10.034 1.00 95.81 114 GLY A C 1
ATOM 867 O O . GLY A 1 114 ? 18.448 3.597 -10.464 1.00 95.81 114 GLY A O 1
ATOM 868 N N . LEU A 1 115 ? 17.641 1.591 -9.823 1.00 96.94 115 LEU A N 1
ATOM 869 C CA . LEU A 1 115 ? 18.903 0.853 -9.990 1.00 96.94 115 LEU A CA 1
ATOM 870 C C . LEU A 1 115 ? 19.033 0.148 -11.350 1.00 96.94 115 LEU A C 1
ATOM 872 O O . LEU A 1 115 ? 20.112 -0.336 -11.675 1.00 96.94 115 LEU A O 1
ATOM 876 N N . GLY A 1 116 ? 17.966 0.093 -12.153 1.00 95.75 116 GLY A N 1
ATOM 877 C CA . GLY A 1 116 ? 17.997 -0.508 -13.490 1.00 95.75 116 GLY A CA 1
ATOM 878 C C . GLY A 1 116 ? 17.997 -2.041 -13.500 1.00 95.75 116 GLY A C 1
ATOM 879 O O . GLY A 1 116 ? 18.465 -2.646 -14.462 1.00 95.75 116 GLY A O 1
ATOM 880 N N . ILE A 1 117 ? 17.491 -2.689 -12.446 1.00 97.12 117 ILE A N 1
ATOM 881 C CA . ILE A 1 117 ? 17.466 -4.154 -12.337 1.00 97.12 117 ILE A CA 1
ATOM 882 C C . ILE A 1 117 ? 16.204 -4.698 -13.018 1.00 97.12 117 ILE A C 1
ATOM 884 O O . ILE A 1 117 ? 15.102 -4.551 -12.493 1.00 97.12 117 ILE A O 1
ATOM 888 N N . ARG A 1 118 ? 16.354 -5.357 -14.176 1.00 94.19 118 ARG A N 1
ATOM 889 C CA . ARG A 1 118 ? 15.223 -5.877 -14.973 1.00 94.19 118 ARG A CA 1
ATOM 890 C C . ARG A 1 118 ? 14.324 -6.828 -14.175 1.00 94.19 118 ARG A C 1
ATOM 892 O O . ARG A 1 118 ? 13.125 -6.579 -14.085 1.00 94.19 118 ARG A O 1
ATOM 899 N N . ASP A 1 119 ? 14.906 -7.841 -13.539 1.00 96.38 119 ASP A N 1
ATOM 900 C CA . ASP A 1 119 ? 14.166 -8.880 -12.804 1.00 96.38 119 ASP A CA 1
ATOM 901 C C . ASP A 1 119 ? 13.371 -8.309 -11.619 1.00 96.38 119 ASP A C 1
ATOM 903 O O . ASP A 1 119 ? 12.310 -8.815 -11.254 1.00 96.38 119 ASP A O 1
ATOM 907 N N . ALA A 1 120 ? 13.832 -7.195 -11.037 1.00 98.06 120 ALA A N 1
ATOM 908 C CA . ALA A 1 120 ? 13.098 -6.511 -9.978 1.00 98.06 120 ALA A CA 1
ATOM 909 C C . ALA A 1 120 ? 11.768 -5.923 -10.479 1.00 98.06 120 ALA A C 1
ATOM 911 O O . ALA A 1 120 ? 10.833 -5.800 -9.691 1.00 98.06 120 ALA A O 1
ATOM 912 N N . GLY A 1 121 ? 11.663 -5.590 -11.771 1.00 97.06 121 GLY A N 1
ATOM 913 C CA . GLY A 1 121 ? 10.419 -5.138 -12.394 1.00 97.06 121 GLY A CA 1
ATOM 914 C C . GLY A 1 121 ? 9.370 -6.248 -12.478 1.00 97.06 121 GLY A C 1
ATOM 915 O O . GLY A 1 121 ? 8.206 -6.008 -12.170 1.00 97.06 121 GLY A O 1
ATOM 916 N N . GLU A 1 122 ? 9.788 -7.472 -12.806 1.00 96.19 122 GLU A N 1
ATOM 917 C CA . GLU A 1 122 ? 8.901 -8.646 -12.824 1.00 96.19 122 GLU A CA 1
ATOM 918 C C . GLU A 1 122 ? 8.420 -8.991 -11.410 1.00 96.19 122 GLU A C 1
ATOM 920 O O . GLU A 1 122 ? 7.228 -9.186 -11.168 1.00 96.19 122 GLU A O 1
ATOM 925 N N . VAL A 1 123 ? 9.339 -8.977 -10.439 1.00 98.25 123 VAL A N 1
ATOM 926 C CA . VAL A 1 123 ? 8.999 -9.156 -9.021 1.00 98.25 123 VAL A CA 1
ATOM 927 C C . VAL A 1 123 ? 8.031 -8.069 -8.552 1.00 98.25 123 VAL A C 1
ATOM 929 O O . VAL A 1 123 ? 7.061 -8.375 -7.860 1.00 98.25 123 VAL A O 1
ATOM 932 N N . HIS A 1 124 ? 8.256 -6.811 -8.935 1.00 98.50 124 HIS A N 1
ATOM 933 C CA . HIS A 1 124 ? 7.376 -5.699 -8.584 1.00 98.50 124 HIS A CA 1
ATOM 934 C C . HIS A 1 124 ? 5.943 -5.926 -9.079 1.00 98.50 124 HIS A C 1
ATOM 936 O O . HIS A 1 124 ? 5.002 -5.771 -8.301 1.00 98.50 124 HIS A O 1
ATOM 942 N N . GLU A 1 125 ? 5.768 -6.353 -10.331 1.00 97.06 125 GLU A N 1
ATOM 943 C CA . GLU A 1 125 ? 4.453 -6.647 -10.911 1.00 97.06 125 GLU A CA 1
ATOM 944 C C . GLU A 1 125 ? 3.723 -7.762 -10.142 1.00 97.06 125 GLU A C 1
ATOM 946 O O . GLU A 1 125 ? 2.558 -7.611 -9.761 1.00 97.06 125 GLU A O 1
ATOM 951 N N . VAL A 1 126 ? 4.426 -8.851 -9.815 1.00 98.31 126 VAL A N 1
ATOM 952 C CA . VAL A 1 126 ? 3.874 -9.946 -9.001 1.00 98.31 126 VAL A CA 1
ATOM 953 C C . VAL A 1 126 ? 3.453 -9.451 -7.615 1.00 98.31 126 VAL A C 1
ATOM 955 O O . VAL A 1 126 ? 2.360 -9.776 -7.139 1.00 98.31 126 VAL A O 1
ATOM 958 N N . LEU A 1 127 ? 4.291 -8.641 -6.962 1.00 98.56 127 LEU A N 1
ATOM 959 C CA . LEU A 1 127 ? 4.003 -8.095 -5.637 1.00 98.56 127 LEU A CA 1
ATOM 960 C C . LEU A 1 127 ? 2.802 -7.141 -5.650 1.00 98.56 127 LEU A C 1
ATOM 962 O O . LEU A 1 127 ? 2.008 -7.172 -4.709 1.00 98.56 127 LEU A O 1
ATOM 966 N N . VAL A 1 128 ? 2.632 -6.325 -6.696 1.00 98.19 128 VAL A N 1
ATOM 967 C CA . VAL A 1 128 ? 1.465 -5.440 -6.846 1.00 98.19 128 VAL A CA 1
ATOM 968 C C . VAL A 1 128 ? 0.183 -6.257 -6.985 1.00 98.19 128 VAL A C 1
ATOM 970 O O . VAL A 1 128 ? -0.785 -5.985 -6.273 1.00 98.19 128 VAL A O 1
ATOM 973 N N . ASN A 1 129 ? 0.177 -7.298 -7.820 1.00 97.88 129 ASN A N 1
ATOM 974 C CA . ASN A 1 129 ? -0.989 -8.171 -7.990 1.00 97.88 129 ASN A CA 1
ATOM 975 C C . ASN A 1 129 ? -1.379 -8.863 -6.676 1.00 97.88 129 ASN A C 1
ATOM 977 O O . ASN A 1 129 ? -2.556 -8.900 -6.302 1.00 97.88 129 ASN A O 1
ATOM 981 N N . LEU A 1 130 ? -0.385 -9.344 -5.924 1.00 98.56 130 LEU A N 1
ATOM 982 C CA . LEU A 1 130 ? -0.603 -9.900 -4.592 1.00 98.56 130 LEU A CA 1
ATOM 983 C C . LEU A 1 130 ? -1.137 -8.843 -3.611 1.00 98.56 130 LEU A C 1
ATOM 985 O O . LEU A 1 130 ? -2.070 -9.123 -2.859 1.00 98.56 130 LEU A O 1
ATOM 989 N N . ALA A 1 131 ? -0.598 -7.621 -3.631 1.00 98.56 131 ALA A N 1
ATOM 990 C CA . ALA A 1 131 ? -1.078 -6.521 -2.798 1.00 98.56 131 ALA A CA 1
ATOM 991 C C . ALA A 1 131 ? -2.543 -6.187 -3.082 1.00 98.56 131 ALA A C 1
ATOM 993 O O . ALA A 1 131 ? -3.326 -6.089 -2.139 1.00 98.56 131 ALA A O 1
ATOM 994 N N . VAL A 1 132 ? -2.940 -6.085 -4.352 1.00 98.44 132 VAL A N 1
ATOM 995 C CA . VAL A 1 132 ? -4.336 -5.838 -4.743 1.00 98.44 132 VAL A CA 1
ATOM 996 C C . VAL A 1 132 ? -5.253 -6.941 -4.218 1.00 98.44 132 VAL A C 1
ATOM 998 O O . VAL A 1 132 ? -6.270 -6.631 -3.598 1.00 98.44 132 VAL A O 1
ATOM 1001 N N . LEU A 1 133 ? -4.879 -8.214 -4.373 1.00 98.56 133 LEU A N 1
ATOM 1002 C CA . LEU A 1 133 ? -5.660 -9.339 -3.852 1.00 98.56 133 LEU A CA 1
ATOM 1003 C C . LEU A 1 133 ? -5.874 -9.234 -2.333 1.00 98.56 133 LEU A C 1
ATOM 1005 O O . LEU A 1 133 ? -6.998 -9.373 -1.843 1.00 98.56 133 LEU A O 1
ATOM 1009 N N . VAL A 1 134 ? -4.808 -8.952 -1.580 1.00 98.56 134 VAL A N 1
ATOM 1010 C CA . VAL A 1 134 ? -4.878 -8.824 -0.117 1.00 98.56 134 VAL A CA 1
ATOM 1011 C C . VAL A 1 134 ? -5.677 -7.581 0.294 1.00 98.56 134 VAL A C 1
ATOM 1013 O O . VAL A 1 134 ? -6.461 -7.656 1.240 1.00 98.56 134 VAL A O 1
ATOM 1016 N N . ILE A 1 135 ? -5.541 -6.457 -0.418 1.00 98.50 135 ILE A N 1
ATOM 1017 C CA . ILE A 1 135 ? -6.320 -5.229 -0.185 1.00 98.50 135 ILE A CA 1
ATOM 1018 C C . ILE A 1 135 ? -7.813 -5.488 -0.408 1.00 98.50 135 ILE A C 1
ATOM 1020 O O . ILE A 1 135 ? -8.626 -5.095 0.428 1.00 98.50 135 ILE A O 1
ATOM 1024 N N . VAL A 1 136 ? -8.183 -6.178 -1.490 1.00 98.38 136 VAL A N 1
ATOM 1025 C CA . VAL A 1 136 ? -9.579 -6.542 -1.773 1.00 98.38 136 VAL A CA 1
ATOM 1026 C C . VAL A 1 136 ? -10.127 -7.451 -0.677 1.00 98.38 136 VAL A C 1
ATOM 1028 O O . VAL A 1 136 ? -11.202 -7.177 -0.147 1.00 98.38 136 VAL A O 1
ATOM 1031 N N . GLY A 1 137 ? -9.379 -8.480 -0.268 1.00 98.19 137 GLY A N 1
ATOM 1032 C CA . GLY A 1 137 ? -9.774 -9.352 0.843 1.00 98.19 137 GLY A CA 1
ATOM 1033 C C . GLY A 1 137 ? -9.937 -8.593 2.166 1.00 98.19 137 GLY A C 1
ATOM 1034 O O . GLY A 1 137 ? -10.910 -8.800 2.892 1.00 98.19 137 GLY A O 1
ATOM 1035 N N . HIS A 1 138 ? -9.029 -7.661 2.459 1.00 97.75 138 HIS A N 1
ATOM 1036 C CA . HIS A 1 138 ? -9.098 -6.787 3.628 1.00 97.75 138 HIS A CA 1
ATOM 1037 C C . HIS A 1 138 ? -10.343 -5.888 3.608 1.00 97.75 138 HIS A C 1
ATOM 1039 O O . HIS A 1 138 ? -11.075 -5.824 4.599 1.00 97.75 138 HIS A O 1
ATOM 1045 N N . ALA A 1 139 ? -10.620 -5.232 2.479 1.00 96.88 139 ALA A N 1
ATOM 1046 C CA . ALA A 1 139 ? -11.798 -4.389 2.312 1.00 96.88 139 ALA A CA 1
ATOM 1047 C C . ALA A 1 139 ? -13.097 -5.207 2.396 1.00 96.88 139 ALA A C 1
ATOM 1049 O O . ALA A 1 139 ? -14.035 -4.796 3.076 1.00 96.88 139 ALA A O 1
ATOM 1050 N N . ALA A 1 140 ? -13.140 -6.392 1.780 1.00 97.12 140 ALA A N 1
ATOM 1051 C CA . ALA A 1 140 ? -14.279 -7.304 1.854 1.00 97.12 140 ALA A CA 1
ATOM 1052 C C . ALA A 1 140 ? -14.558 -7.752 3.296 1.00 97.12 140 ALA A C 1
ATOM 1054 O O . ALA A 1 140 ? -15.710 -7.741 3.729 1.00 97.12 140 ALA A O 1
ATOM 1055 N N . ALA A 1 141 ? -13.518 -8.066 4.074 1.00 95.25 141 ALA A N 1
ATOM 1056 C CA . ALA A 1 141 ? -13.666 -8.367 5.494 1.00 95.25 141 ALA A CA 1
ATOM 1057 C C . ALA A 1 141 ? -14.241 -7.166 6.262 1.00 95.25 141 ALA A C 1
ATOM 1059 O O . ALA A 1 141 ? -15.184 -7.322 7.035 1.00 95.25 141 ALA A O 1
ATOM 1060 N N . ALA A 1 142 ? -13.740 -5.955 6.014 1.00 94.31 142 ALA A N 1
ATOM 1061 C CA . ALA A 1 142 ? -14.249 -4.741 6.648 1.00 94.31 142 ALA A CA 1
ATOM 1062 C C . ALA A 1 142 ? -15.733 -4.471 6.309 1.00 94.31 142 ALA A C 1
ATOM 1064 O O . ALA A 1 142 ? -16.521 -4.118 7.188 1.00 94.31 142 ALA A O 1
ATOM 1065 N N . ILE A 1 143 ? -16.135 -4.707 5.056 1.00 95.19 143 ILE A N 1
ATOM 1066 C CA . ILE A 1 143 ? -17.528 -4.638 4.586 1.00 95.19 143 ILE A CA 1
ATOM 1067 C C . ILE A 1 143 ? -18.387 -5.702 5.282 1.00 95.19 143 ILE A C 1
ATOM 1069 O O . ILE A 1 143 ? -19.478 -5.389 5.758 1.00 95.19 143 ILE A O 1
ATOM 1073 N N . TYR A 1 144 ? -17.893 -6.935 5.403 1.00 95.38 144 TYR A N 1
ATOM 1074 C CA . TYR A 1 144 ? -18.581 -8.018 6.110 1.00 95.38 144 TYR A CA 1
ATOM 1075 C C . TYR A 1 144 ? -18.818 -7.673 7.588 1.00 95.38 144 TYR A C 1
ATOM 1077 O O . TYR A 1 144 ? -19.940 -7.794 8.084 1.00 95.38 144 TYR A O 1
ATOM 1085 N N . HIS A 1 145 ? -17.796 -7.156 8.274 1.00 93.00 145 HIS A N 1
ATOM 1086 C CA . HIS A 1 145 ? -17.930 -6.648 9.640 1.00 93.00 145 HIS A CA 1
ATOM 1087 C C . HIS A 1 145 ? -18.974 -5.525 9.730 1.00 93.00 145 HIS A C 1
ATOM 1089 O O . HIS A 1 145 ? -19.789 -5.506 10.649 1.00 93.00 145 HIS A O 1
ATOM 1095 N N . HIS A 1 146 ? -19.012 -4.625 8.745 1.00 92.75 146 HIS A N 1
ATOM 1096 C CA . HIS A 1 146 ? -19.944 -3.504 8.758 1.00 92.75 146 HIS A CA 1
ATOM 1097 C C . HIS A 1 146 ? -21.406 -3.910 8.537 1.00 92.75 146 HIS A C 1
ATOM 1099 O O . HIS A 1 146 ? -22.276 -3.472 9.290 1.00 92.75 146 HIS A O 1
ATOM 1105 N N . PHE A 1 147 ? -21.686 -4.718 7.514 1.00 95.19 147 PHE A N 1
ATOM 1106 C CA . PHE A 1 147 ? -23.059 -4.995 7.082 1.00 95.19 147 PHE A CA 1
ATOM 1107 C C . PHE A 1 147 ? -23.645 -6.280 7.665 1.00 95.19 147 PHE A C 1
ATOM 1109 O O . PHE A 1 147 ? -24.851 -6.327 7.916 1.00 95.19 147 PHE A O 1
ATOM 1116 N N . VAL A 1 148 ? -22.817 -7.304 7.892 1.00 95.12 148 VAL A N 1
ATOM 1117 C CA . VAL A 1 148 ? -23.274 -8.608 8.390 1.00 95.12 148 VAL A CA 1
ATOM 1118 C C . VAL A 1 148 ? -23.145 -8.678 9.904 1.00 95.12 148 VAL A C 1
ATOM 1120 O O . VAL A 1 148 ? -24.141 -8.911 10.584 1.00 95.12 148 VAL A O 1
ATOM 1123 N N . LEU A 1 149 ? -21.944 -8.441 10.442 1.00 92.12 149 LEU A N 1
ATOM 1124 C CA . LEU A 1 149 ? -21.707 -8.556 11.887 1.00 92.12 149 LEU A CA 1
ATOM 1125 C C . LEU A 1 149 ? -22.181 -7.333 12.672 1.00 92.12 149 LEU A C 1
ATOM 1127 O O . LEU A 1 149 ? -22.557 -7.475 13.831 1.00 92.12 149 LEU A O 1
ATOM 1131 N N . LYS A 1 150 ? -22.194 -6.154 12.037 1.00 91.06 150 LYS A N 1
ATOM 1132 C CA . LYS A 1 150 ? -22.657 -4.883 12.618 1.00 91.06 150 LYS A CA 1
ATOM 1133 C C . LYS A 1 150 ? -22.003 -4.584 13.974 1.00 91.06 150 LYS A C 1
ATOM 1135 O O . LYS A 1 150 ? -22.636 -4.059 14.882 1.00 91.06 150 LYS A O 1
ATOM 1140 N N . ASP A 1 151 ? -20.719 -4.903 14.097 1.00 88.75 151 ASP A N 1
ATOM 1141 C CA . ASP A 1 151 ? -19.958 -4.865 15.352 1.00 88.75 151 ASP A CA 1
ATOM 1142 C C . ASP A 1 151 ? -19.226 -3.532 15.604 1.00 88.75 151 ASP A C 1
ATOM 1144 O O . ASP A 1 151 ? -18.416 -3.416 16.525 1.00 88.75 151 ASP A O 1
ATOM 1148 N N . GLY A 1 152 ? -19.478 -2.524 14.764 1.00 86.12 152 GLY A N 1
ATOM 1149 C CA . GLY A 1 152 ? -18.857 -1.202 14.867 1.00 86.12 152 GLY A CA 1
ATOM 1150 C C . GLY A 1 152 ? -17.367 -1.162 14.501 1.00 86.12 152 GLY A C 1
ATOM 1151 O O . GLY A 1 152 ? -16.718 -0.138 14.718 1.00 86.12 152 GLY A O 1
ATOM 1152 N N . LEU A 1 153 ? -16.785 -2.225 13.919 1.00 89.19 153 LEU A N 1
ATOM 1153 C CA . LEU A 1 153 ? -15.354 -2.258 13.569 1.00 89.19 153 LEU A CA 1
ATOM 1154 C C . LEU A 1 153 ? -14.939 -1.080 12.671 1.00 89.19 153 LEU A C 1
ATOM 1156 O O . LEU A 1 153 ? -13.871 -0.493 12.857 1.00 89.19 153 LEU A O 1
ATOM 1160 N N . MET A 1 154 ? -15.789 -0.713 11.710 1.00 89.38 154 MET A N 1
ATOM 1161 C CA . MET A 1 154 ? -15.507 0.367 10.759 1.00 89.38 154 MET A CA 1
ATOM 1162 C C . MET A 1 154 ? -15.479 1.755 11.405 1.00 89.38 154 MET A C 1
ATOM 1164 O O . MET A 1 154 ? -14.739 2.625 10.943 1.00 89.38 154 MET A O 1
ATOM 1168 N N . ASP A 1 155 ? -16.214 1.977 12.496 1.00 88.12 155 ASP A N 1
ATOM 1169 C CA . ASP A 1 155 ? -16.287 3.288 13.162 1.00 88.12 155 ASP A CA 1
ATOM 1170 C C . ASP A 1 155 ? -14.935 3.744 13.721 1.00 88.12 155 ASP A C 1
ATOM 1172 O O . ASP A 1 155 ? -14.656 4.936 13.887 1.00 88.12 155 ASP A O 1
ATOM 1176 N N . ARG A 1 156 ? -14.034 2.781 13.899 1.00 90.25 156 ARG A N 1
ATOM 1177 C CA . ARG A 1 156 ? -12.684 2.978 14.411 1.00 90.25 156 ARG A CA 1
ATOM 1178 C C . ARG A 1 156 ? -11.747 3.642 13.420 1.00 90.25 156 ARG A C 1
ATOM 1180 O O . ARG A 1 156 ? -10.794 4.278 13.859 1.00 90.25 156 ARG A O 1
ATOM 1187 N N . ILE A 1 157 ? -12.000 3.487 12.119 1.00 92.38 157 ILE A N 1
ATOM 1188 C CA . ILE A 1 157 ? -11.139 4.005 11.045 1.00 92.38 157 ILE A CA 1
ATOM 1189 C C . ILE A 1 157 ? -11.835 5.047 10.161 1.00 92.38 157 ILE A C 1
ATOM 1191 O O . ILE A 1 157 ? -11.191 5.650 9.307 1.00 92.38 157 ILE A O 1
ATOM 1195 N N . ARG A 1 158 ? -13.134 5.306 10.354 1.00 88.56 158 ARG A N 1
ATOM 1196 C CA . ARG A 1 158 ? -13.844 6.377 9.636 1.00 88.56 158 ARG A CA 1
ATOM 1197 C C . ARG A 1 158 ? -13.184 7.738 9.896 1.00 88.56 158 ARG A C 1
ATOM 1199 O O . ARG A 1 158 ? -12.871 8.023 11.055 1.00 88.56 158 ARG A O 1
ATOM 1206 N N . PRO A 1 159 ? -13.006 8.601 8.877 1.00 85.00 159 PRO A N 1
ATOM 1207 C CA . PRO A 1 159 ? -12.672 10.005 9.100 1.00 85.00 159 PRO A CA 1
ATOM 1208 C C . PRO A 1 159 ? -13.703 10.636 10.044 1.00 85.00 159 PRO A C 1
ATOM 1210 O O . PRO A 1 159 ? -14.889 10.308 9.972 1.00 85.00 159 PRO A O 1
ATOM 1213 N N . ALA A 1 160 ? -13.268 11.491 10.971 1.00 73.62 160 ALA A N 1
ATOM 1214 C CA . ALA A 1 160 ? -14.199 12.165 11.871 1.00 73.62 160 ALA A CA 1
ATOM 1215 C C . ALA A 1 160 ? -15.215 12.985 11.056 1.00 73.62 160 ALA A C 1
ATOM 1217 O O . ALA A 1 160 ? -14.820 13.777 10.200 1.00 73.62 160 ALA A O 1
ATOM 1218 N N . ARG A 1 161 ? -16.512 12.792 11.320 1.00 61.28 161 ARG A N 1
ATOM 1219 C CA . ARG A 1 161 ? -17.533 13.752 10.894 1.00 61.28 161 ARG A CA 1
ATOM 1220 C C . ARG A 1 161 ? -17.351 14.989 11.773 1.00 61.28 161 ARG A C 1
ATOM 1222 O O . ARG A 1 161 ? -17.403 14.854 12.993 1.00 61.28 161 ARG A O 1
ATOM 1229 N N . ARG A 1 162 ? -17.016 16.125 11.156 1.00 52.44 162 ARG A N 1
ATOM 1230 C CA . ARG A 1 162 ? -17.155 17.431 11.809 1.00 52.44 162 ARG A CA 1
ATOM 1231 C C . ARG A 1 162 ? -18.632 17.729 12.020 1.00 52.44 162 ARG A C 1
ATOM 1233 O O . ARG A 1 162 ? -19.425 17.274 11.164 1.00 52.44 162 ARG A O 1
#

Radius of gyration: 18.24 Å; chains: 1; bounding box: 42×35×57 Å

Secondary structure (DSSP, 8-state):
--S--S---HHHHHHHHHHHHHHHHHHHHTTTHHHHHHHHHTT----HHHHHHHHHHHHHHHHHHHHHHHHHHHH--PPPPS--HHHHHHHHHHHHHHHHHHHHHHHHHIIIIIT--HHHHHHHHHHHHHHHHHHHHHHHHHHHIIIII--SGGGGTSPPP-

pLDDT: mean 92.98, std 10.65, range [37.59, 98.75]

InterPro domains:
  IPR011577 Cytochrome b561, bacterial/Ni-hydrogenase [PF01292] (7-157)
  IPR016174 Di-haem cytochrome, transmembrane [SSF81342] (6-159)
  IPR052168 Cytochrome b561 superoxide oxidase [PTHR30529] (2-112)

Sequence (162 aa):
MSQDSVRYSSLQIALHWGIFLLFAVNYVVSDGMGRALRTKLEGGEPDQFAALIHPPVGLAILALAVIRIFVRLRQGAPELPPAKPLMNQVAKLGHLALYLLLVAVPLSGIAAWGLGIRDAGEVHEVLVNLAVLVIVGHAAAAIYHHFVLKDGLMDRIRPARR

Foldseek 3Di:
DDPPAFADDLLLLCLVVVLVVLLVVLVVLCVCVLVQLVCVLVVHHGDCRSLVPNLVSLVVLQVSLVVNVVCCVVVPHGDDFDDDPVVVVVLVVLVVLLSVLSNLLSVLVCCCNVVVDSVSVVVNVVSSVVNVVSVVVNVVVVVCCVPPVVRCPVVRNDNDDD